Protein AF-A0A527FTQ4-F1 (afdb_monomer_lite)

Secondary structure (DSSP, 8-state):
-------S--PPTTSSS-HHHHHHHHHHHHHHHHTTPPP-HHHHHHHTT--SS-SHHHHHHHT-S--------TT-SPPP-

Radius of gyration: 13.32 Å; chains: 1; bounding box: 32×24×38 Å

Sequence (81 aa):
GQHHLVVEQSIPSHAGLGSGTQIALAVASALRTLHNLPLDIAGDASLLERGGRSGIGIASFEDGGVIVDAGKNDRGGTPPV

Foldseek 3Di:
DDDDDDDPDFDDPPPPQQRVLLVQLVVVVVVCVVVVHDRDLQVSCVVSVHQQFECCSSCCNVPNDDDDFPTHDPVRGRTDD

pLDDT: mean 93.17, std 5.35, range [73.19, 98.31]

Structure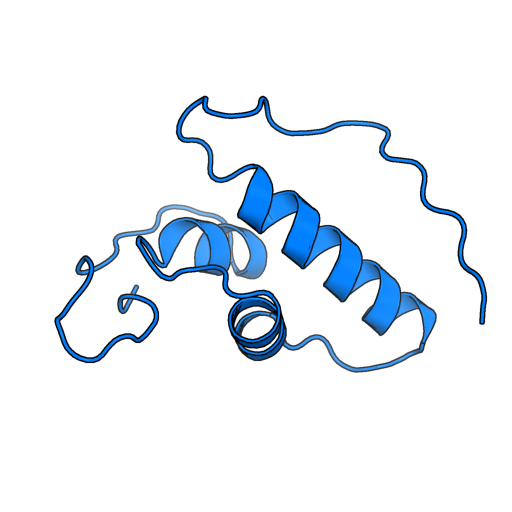 (mmCIF, N/CA/C/O backbone):
data_AF-A0A527FTQ4-F1
#
_entry.id   AF-A0A527FTQ4-F1
#
loop_
_atom_site.group_PDB
_atom_site.id
_atom_site.type_symb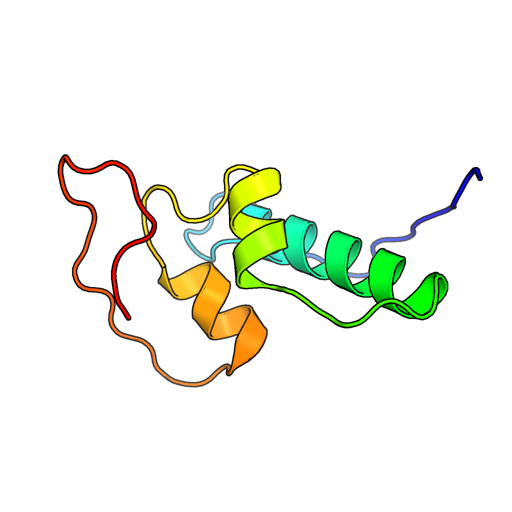ol
_atom_site.label_atom_id
_atom_site.label_alt_id
_atom_site.label_comp_id
_atom_site.label_asym_id
_atom_site.label_entity_id
_atom_site.label_seq_id
_atom_site.pdbx_PDB_ins_code
_atom_site.Cartn_x
_atom_site.Cartn_y
_atom_site.Cartn_z
_atom_site.occupancy
_atom_site.B_iso_or_equiv
_atom_site.auth_seq_id
_atom_site.auth_comp_id
_atom_site.auth_asym_id
_atom_site.auth_atom_id
_atom_site.pdbx_PDB_model_num
ATOM 1 N N . GLY A 1 1 ? -15.375 9.969 12.844 1.00 76.44 1 GLY A N 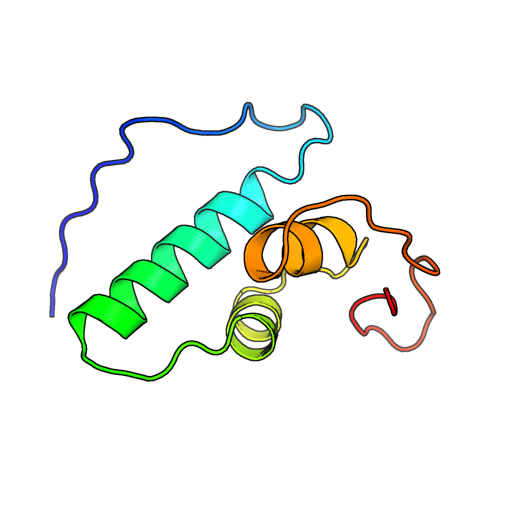1
ATOM 2 C CA . GLY A 1 1 ? -14.876 9.457 14.135 1.00 76.44 1 GLY A CA 1
ATOM 3 C C . GLY A 1 1 ? -13.417 9.826 14.275 1.00 76.44 1 GLY A C 1
ATOM 4 O O . GLY A 1 1 ? -12.766 10.004 13.253 1.00 76.44 1 GLY A O 1
ATOM 5 N N . GLN A 1 2 ? -12.918 9.985 15.498 1.00 88.19 2 GLN A N 1
ATOM 6 C CA . GLN A 1 2 ? -11.476 10.049 15.741 1.00 88.19 2 GLN A CA 1
ATOM 7 C C . GLN A 1 2 ? -10.980 8.631 16.027 1.00 88.19 2 GLN A C 1
ATOM 9 O O . GLN A 1 2 ? -11.625 7.904 16.780 1.00 88.19 2 GLN A O 1
ATOM 14 N N . HIS A 1 3 ? -9.860 8.249 15.423 1.00 94.50 3 HIS A N 1
ATOM 15 C CA . HIS A 1 3 ? -9.210 6.963 15.658 1.00 94.50 3 HIS A CA 1
ATOM 16 C C . HIS A 1 3 ? -7.803 7.210 16.190 1.00 94.50 3 HIS A C 1
ATOM 18 O O . HIS A 1 3 ? -7.141 8.165 15.784 1.00 94.50 3 HIS A O 1
ATOM 24 N N . HIS A 1 4 ? -7.355 6.345 17.094 1.00 95.38 4 HIS A N 1
ATOM 25 C CA . HIS A 1 4 ? -5.976 6.317 17.556 1.00 95.38 4 HIS A CA 1
ATOM 26 C C . HIS A 1 4 ? -5.246 5.169 16.859 1.00 95.38 4 HIS A C 1
ATOM 28 O O . HIS A 1 4 ? -5.766 4.056 16.803 1.00 95.38 4 HIS A O 1
ATOM 34 N N . LEU A 1 5 ? -4.059 5.451 16.327 1.00 94.62 5 LEU A N 1
ATOM 35 C CA . LEU A 1 5 ? -3.207 4.474 15.660 1.00 94.62 5 LEU A CA 1
ATOM 36 C C . LEU A 1 5 ? -1.858 4.430 16.373 1.00 94.62 5 LEU A C 1
ATOM 38 O O . LEU A 1 5 ? -1.228 5.469 16.574 1.00 94.62 5 LEU A O 1
ATOM 42 N N . VAL A 1 6 ? -1.406 3.221 16.690 1.00 96.56 6 VAL A N 1
ATOM 43 C CA . VAL A 1 6 ? -0.049 2.950 17.166 1.00 96.56 6 VAL A CA 1
ATOM 44 C C . VAL A 1 6 ? 0.652 2.120 16.101 1.00 96.56 6 VAL A C 1
ATOM 46 O O . VAL A 1 6 ? 0.131 1.096 15.667 1.00 96.56 6 VAL A O 1
ATOM 49 N N . VAL A 1 7 ? 1.826 2.571 15.665 1.00 95.44 7 VAL A N 1
ATOM 50 C CA . VAL A 1 7 ? 2.687 1.815 14.751 1.00 95.44 7 VAL A CA 1
ATOM 51 C C . VAL A 1 7 ? 3.752 1.128 15.593 1.00 95.44 7 VAL A C 1
ATOM 53 O O . VAL A 1 7 ? 4.684 1.781 16.055 1.00 95.44 7 VAL A O 1
ATOM 56 N N . GLU A 1 8 ? 3.603 -0.175 15.816 1.00 96.94 8 GLU A N 1
ATOM 57 C CA . GLU A 1 8 ? 4.575 -0.952 16.599 1.00 96.94 8 GLU A CA 1
ATOM 58 C C . GLU A 1 8 ? 5.879 -1.171 15.830 1.00 96.94 8 GLU A C 1
ATOM 60 O O . GLU A 1 8 ? 6.968 -1.134 16.401 1.00 96.94 8 GLU A O 1
ATOM 65 N N . GLN A 1 9 ? 5.767 -1.390 14.518 1.00 95.38 9 GLN A N 1
ATOM 66 C CA . GLN A 1 9 ? 6.889 -1.663 13.630 1.00 95.38 9 GLN A CA 1
ATOM 67 C C . GLN A 1 9 ? 6.645 -1.042 12.258 1.00 95.38 9 GLN A C 1
ATOM 69 O O . GLN A 1 9 ? 5.514 -0.973 11.774 1.00 95.38 9 GLN A O 1
ATOM 74 N N . SER A 1 10 ? 7.722 -0.602 11.614 1.00 94.19 10 SER A N 1
ATOM 75 C CA . SER A 1 10 ? 7.681 -0.073 10.256 1.00 94.19 10 SER A CA 1
ATOM 76 C C . SER A 1 10 ? 8.904 -0.498 9.457 1.00 94.19 10 SER A C 1
ATOM 78 O O . SER A 1 10 ? 9.998 -0.699 9.988 1.00 94.19 10 SER A O 1
ATOM 80 N N . ILE A 1 11 ? 8.710 -0.623 8.147 1.00 94.06 11 ILE A N 1
ATOM 81 C CA . ILE A 1 11 ? 9.808 -0.819 7.203 1.00 94.06 11 ILE A CA 1
ATOM 82 C C . ILE A 1 11 ? 10.653 0.468 7.178 1.00 94.06 11 ILE A C 1
ATOM 84 O O . ILE A 1 11 ? 10.072 1.553 7.065 1.00 94.06 11 ILE A O 1
ATOM 88 N N . PRO A 1 12 ? 11.999 0.383 7.215 1.00 94.31 12 PRO A N 1
ATOM 89 C CA . PRO A 1 12 ? 12.863 1.556 7.148 1.00 94.31 12 PRO A CA 1
ATOM 90 C C . PRO A 1 12 ? 12.545 2.472 5.960 1.00 94.31 12 PRO A C 1
ATOM 92 O O . PRO A 1 12 ? 12.374 2.035 4.815 1.00 94.31 12 PRO A O 1
ATOM 95 N N . SER A 1 13 ? 12.486 3.773 6.227 1.00 92.19 13 SER A N 1
ATOM 96 C CA . SER A 1 13 ? 12.285 4.793 5.198 1.00 92.19 13 SER A CA 1
ATOM 97 C C . SER A 1 13 ? 13.448 4.824 4.208 1.00 92.19 13 SER A C 1
ATOM 99 O O . SER A 1 13 ? 14.604 4.655 4.582 1.00 92.19 13 SER A O 1
ATOM 101 N N . HIS A 1 14 ? 13.135 5.069 2.933 1.00 87.88 14 HIS A N 1
ATOM 102 C CA . HIS A 1 14 ? 14.113 5.276 1.853 1.00 87.88 14 HIS A CA 1
ATOM 103 C C . HIS A 1 14 ? 15.108 4.127 1.598 1.00 87.88 14 HIS A C 1
ATOM 105 O O . HIS A 1 14 ? 16.083 4.320 0.882 1.00 87.88 14 HIS A O 1
ATOM 111 N N . ALA A 1 15 ? 14.832 2.914 2.084 1.00 90.81 15 ALA A N 1
ATOM 112 C CA . ALA A 1 15 ? 15.663 1.730 1.840 1.00 90.81 15 ALA A CA 1
ATOM 113 C C . ALA A 1 15 ? 15.336 0.988 0.523 1.00 90.81 15 ALA A C 1
ATOM 115 O O . ALA A 1 15 ? 15.788 -0.130 0.315 1.00 90.81 15 ALA A O 1
ATOM 116 N N . GLY A 1 16 ? 14.495 1.562 -0.347 1.00 86.62 16 GLY A N 1
ATOM 117 C CA . GLY A 1 16 ? 14.020 0.891 -1.568 1.00 86.62 16 GLY A CA 1
ATOM 118 C C . GLY A 1 16 ? 12.965 -0.200 -1.334 1.00 86.62 16 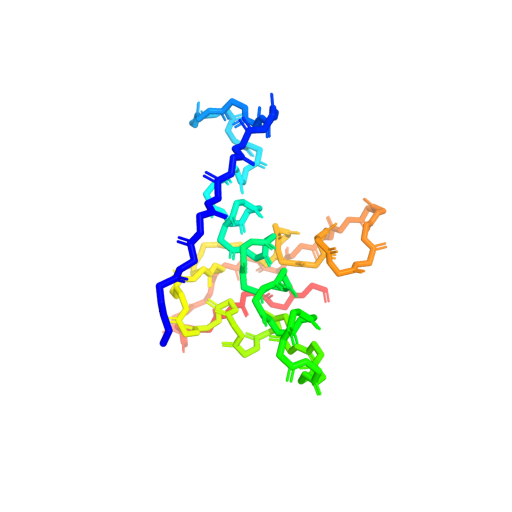GLY A C 1
ATOM 119 O O . GLY A 1 16 ? 12.569 -0.871 -2.275 1.00 86.62 16 GLY A O 1
ATOM 120 N N . LEU A 1 17 ? 12.465 -0.345 -0.103 1.00 88.19 17 LEU A N 1
ATOM 121 C CA . LEU A 1 17 ? 11.545 -1.416 0.309 1.00 88.19 17 LEU A CA 1
ATOM 122 C C . LEU A 1 17 ? 10.053 -1.027 0.267 1.00 88.19 17 LEU A C 1
ATOM 124 O O . LEU A 1 17 ? 9.215 -1.702 0.852 1.00 88.19 17 LEU A O 1
ATOM 128 N N . GLY A 1 18 ? 9.701 0.101 -0.357 1.00 91.38 18 GLY A N 1
ATOM 129 C CA . GLY A 1 18 ? 8.296 0.507 -0.504 1.00 91.38 18 GLY A CA 1
ATOM 130 C C . GLY A 1 18 ? 7.571 0.892 0.797 1.00 91.38 18 GLY A C 1
ATOM 131 O O . GLY A 1 18 ? 6.342 0.861 0.830 1.00 91.38 18 GLY A O 1
ATOM 132 N N . SER A 1 19 ? 8.288 1.298 1.853 1.00 94.44 19 SER A N 1
ATOM 133 C CA . SER A 1 19 ? 7.721 1.568 3.191 1.00 94.44 19 SER A CA 1
ATOM 134 C C . SER A 1 19 ? 6.531 2.534 3.207 1.00 94.44 19 SER A C 1
ATOM 136 O O . SER A 1 19 ? 5.555 2.297 3.915 1.00 94.44 19 SER A O 1
ATOM 138 N N . GLY A 1 20 ? 6.562 3.588 2.386 1.00 94.50 20 GLY A N 1
ATOM 139 C CA . GLY A 1 20 ? 5.447 4.532 2.270 1.00 94.50 20 GLY A CA 1
ATOM 140 C C . GLY A 1 20 ? 4.174 3.911 1.681 1.00 94.50 20 GLY A C 1
ATOM 141 O O . GLY A 1 20 ? 3.080 4.256 2.112 1.00 94.50 20 GLY A O 1
ATOM 142 N N . THR A 1 21 ? 4.300 2.988 0.723 1.00 95.81 21 THR A N 1
ATOM 143 C CA . THR A 1 21 ? 3.154 2.236 0.183 1.00 95.81 21 THR A CA 1
ATOM 144 C C . THR A 1 21 ? 2.610 1.271 1.232 1.00 95.81 21 THR A C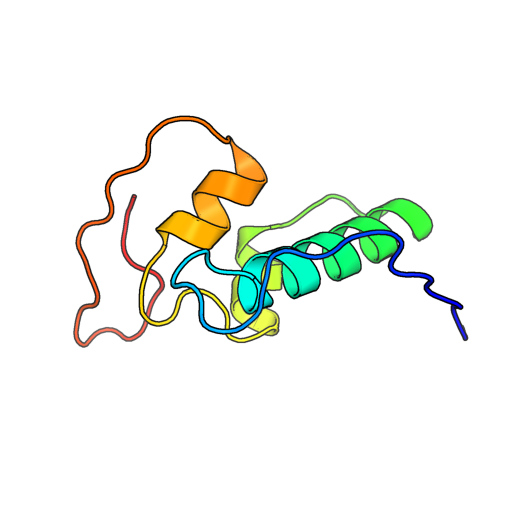 1
ATOM 146 O O . THR A 1 21 ? 1.406 1.219 1.444 1.00 95.81 21 THR A O 1
ATOM 149 N N . GLN A 1 22 ? 3.499 0.572 1.937 1.00 96.69 22 GLN A N 1
ATOM 150 C CA . GLN A 1 22 ? 3.135 -0.441 2.928 1.00 96.69 22 GLN A CA 1
ATOM 151 C C . GLN A 1 22 ? 2.383 0.158 4.125 1.00 96.69 22 GLN A C 1
ATOM 153 O O . GLN A 1 22 ? 1.310 -0.325 4.469 1.00 96.69 22 GLN A O 1
ATOM 158 N N . ILE A 1 23 ? 2.869 1.263 4.707 1.00 96.38 23 ILE A N 1
ATOM 159 C CA . ILE A 1 23 ? 2.142 1.962 5.784 1.00 96.38 23 ILE A CA 1
ATOM 160 C C . ILE A 1 23 ? 0.796 2.502 5.292 1.00 96.38 23 ILE A C 1
ATOM 162 O O . ILE A 1 23 ? -0.203 2.370 5.995 1.00 96.38 23 ILE A O 1
ATOM 166 N N . ALA A 1 24 ? 0.749 3.097 4.098 1.00 96.88 24 ALA A N 1
ATOM 167 C CA . ALA A 1 24 ? -0.484 3.664 3.558 1.00 96.88 24 ALA A CA 1
ATOM 168 C C . ALA A 1 24 ? -1.576 2.591 3.386 1.00 96.88 24 ALA A C 1
ATOM 170 O O . ALA A 1 24 ? -2.697 2.773 3.860 1.00 96.88 24 ALA A O 1
ATOM 171 N N . LEU A 1 25 ? -1.226 1.451 2.781 1.00 97.94 25 LEU A N 1
ATOM 172 C CA . LEU A 1 25 ? -2.146 0.332 2.568 1.00 97.94 25 LEU A CA 1
ATOM 173 C C . LEU A 1 25 ? -2.518 -0.388 3.867 1.00 97.94 25 LEU A C 1
ATOM 175 O O . LEU A 1 25 ? -3.678 -0.764 4.037 1.00 97.94 25 LEU A O 1
ATOM 179 N N . ALA A 1 26 ? -1.585 -0.520 4.814 1.00 97.88 26 ALA A N 1
ATOM 180 C CA . ALA A 1 26 ? -1.869 -1.094 6.127 1.00 97.88 26 ALA A CA 1
ATOM 181 C C . ALA A 1 26 ? -2.906 -0.261 6.894 1.00 97.88 26 ALA A C 1
ATOM 183 O O . ALA A 1 26 ? -3.873 -0.808 7.423 1.00 97.88 26 ALA A O 1
ATOM 184 N N . VAL A 1 27 ? -2.749 1.068 6.912 1.00 97.50 27 VAL A N 1
ATOM 185 C CA . VAL A 1 27 ? -3.690 1.971 7.592 1.00 97.50 27 VAL A CA 1
ATOM 186 C C . VAL A 1 27 ? -5.054 1.983 6.900 1.00 97.50 27 VAL A C 1
ATOM 188 O O . VAL A 1 27 ? -6.075 1.907 7.583 1.00 97.50 27 VAL A O 1
ATOM 191 N N . ALA A 1 28 ? -5.097 2.032 5.566 1.00 98.00 28 ALA A N 1
ATOM 192 C CA . ALA A 1 28 ? -6.354 1.982 4.817 1.00 98.00 28 ALA A CA 1
ATOM 193 C C . ALA A 1 28 ? -7.114 0.666 5.060 1.00 98.00 28 ALA A C 1
ATOM 195 O O . ALA A 1 28 ? -8.299 0.683 5.402 1.00 98.00 28 ALA A O 1
ATOM 196 N N . SER A 1 29 ? -6.404 -0.465 5.007 1.00 98.31 29 SER A N 1
ATOM 197 C CA . SER A 1 29 ? -6.964 -1.792 5.289 1.00 98.31 29 SER A CA 1
ATOM 198 C C . SER A 1 29 ? -7.470 -1.906 6.728 1.00 98.31 29 SER A C 1
ATOM 200 O O . SER A 1 29 ? -8.558 -2.440 6.957 1.00 98.31 29 SER A O 1
ATOM 202 N N . ALA A 1 30 ? -6.732 -1.359 7.700 1.00 97.62 30 ALA A N 1
ATOM 203 C CA . ALA A 1 30 ? -7.149 -1.332 9.100 1.00 97.62 30 ALA A CA 1
ATOM 204 C C . ALA A 1 30 ? -8.440 -0.523 9.296 1.00 97.62 30 ALA A C 1
ATOM 206 O O . ALA A 1 30 ? -9.346 -0.978 9.991 1.00 97.62 30 ALA A O 1
ATOM 207 N N . LEU A 1 31 ? -8.563 0.640 8.648 1.00 97.25 31 LEU A N 1
ATOM 208 C CA . LEU A 1 31 ? -9.771 1.467 8.718 1.00 97.25 31 LEU A CA 1
ATOM 209 C C . LEU A 1 31 ? -10.972 0.804 8.034 1.00 97.25 31 LEU A C 1
ATOM 211 O O . LEU A 1 31 ? -12.064 0.809 8.602 1.00 97.25 31 LEU A O 1
ATOM 215 N N . ARG A 1 32 ? -1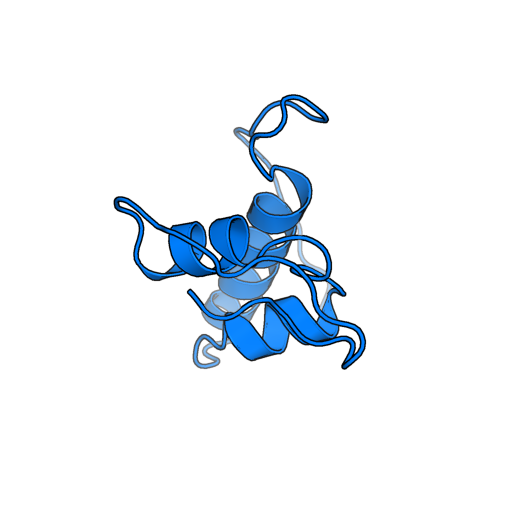0.789 0.195 6.854 1.00 97.81 32 ARG A N 1
ATOM 216 C CA . ARG A 1 32 ? -11.851 -0.575 6.183 1.00 97.81 32 ARG A CA 1
ATOM 217 C C . ARG A 1 32 ? -12.337 -1.719 7.064 1.00 97.81 32 ARG A C 1
ATOM 219 O O . ARG A 1 32 ? -13.537 -1.835 7.298 1.00 97.81 32 ARG A O 1
ATOM 226 N N . THR A 1 33 ? -11.404 -2.479 7.630 1.00 97.81 33 THR A N 1
ATOM 227 C CA . THR A 1 33 ? -11.702 -3.581 8.553 1.00 97.81 33 THR A CA 1
ATOM 228 C C . THR A 1 33 ? -12.461 -3.088 9.786 1.00 97.81 33 THR A C 1
ATOM 230 O O . THR A 1 33 ? -13.515 -3.627 10.111 1.00 97.81 33 THR A O 1
ATOM 233 N N . LEU A 1 34 ? -11.988 -2.017 10.437 1.00 97.50 34 LEU A N 1
ATOM 234 C CA . LEU A 1 34 ? -12.630 -1.422 11.616 1.00 97.50 34 LEU A CA 1
ATOM 235 C C . LEU A 1 34 ? -14.074 -0.972 11.339 1.00 97.50 34 LEU A C 1
ATOM 237 O O . LEU A 1 34 ? -14.931 -1.043 12.219 1.00 97.50 34 LEU A O 1
ATOM 241 N N . HIS A 1 35 ? -14.347 -0.513 10.118 1.00 97.12 35 HIS A N 1
ATOM 242 C CA . HIS A 1 35 ? -15.664 -0.047 9.690 1.00 97.12 35 HIS A CA 1
ATOM 243 C C . HIS A 1 35 ? -16.500 -1.105 8.955 1.00 97.12 35 HIS A C 1
ATOM 245 O O . HIS A 1 35 ? -17.567 -0.768 8.446 1.00 97.12 35 HIS A O 1
ATOM 251 N N . ASN A 1 36 ? -16.070 -2.372 8.934 1.00 98.06 36 ASN A N 1
ATOM 252 C CA . ASN A 1 36 ? -16.738 -3.472 8.225 1.00 98.06 36 ASN A CA 1
ATOM 253 C C . ASN A 1 36 ? -16.973 -3.189 6.727 1.00 98.06 36 ASN A C 1
ATOM 255 O O . ASN A 1 36 ? -18.007 -3.550 6.164 1.00 98.06 36 ASN A O 1
ATOM 259 N N . LEU A 1 37 ? -16.017 -2.524 6.080 1.00 98.12 37 LEU A N 1
ATOM 260 C CA . LEU A 1 37 ? -15.992 -2.305 4.637 1.00 98.12 37 LEU A CA 1
ATOM 261 C C . LEU A 1 37 ? -15.126 -3.379 3.960 1.00 98.12 37 LEU A C 1
ATOM 263 O O . LEU A 1 37 ? -14.129 -3.809 4.546 1.00 98.12 37 LEU A O 1
ATOM 267 N N . PRO A 1 38 ? -15.451 -3.797 2.724 1.00 98.31 38 PRO A N 1
ATOM 268 C CA . PRO A 1 38 ? -14.581 -4.687 1.963 1.00 98.31 38 PRO A CA 1
ATOM 269 C C . PRO A 1 38 ? -13.225 -4.021 1.698 1.00 98.31 38 PRO A C 1
ATOM 271 O O . PRO A 1 38 ? -13.156 -2.800 1.521 1.00 98.31 38 PRO A O 1
ATOM 274 N N . LEU A 1 39 ? -12.159 -4.822 1.645 1.00 98.19 39 LEU A N 1
ATOM 275 C CA . LEU A 1 39 ? -10.841 -4.364 1.200 1.00 98.19 39 LEU A CA 1
ATOM 276 C C . LEU A 1 39 ? -10.886 -3.974 -0.285 1.00 98.19 39 LEU A C 1
ATOM 278 O O . LEU A 1 39 ? -11.633 -4.560 -1.064 1.00 98.19 39 LEU A O 1
ATOM 282 N N . ASP A 1 40 ? -10.089 -2.978 -0.659 1.00 97.69 40 ASP A N 1
ATOM 283 C CA . ASP A 1 40 ? -9.931 -2.501 -2.038 1.00 97.69 40 ASP A CA 1
ATOM 284 C C . ASP A 1 40 ? -8.524 -1.910 -2.174 1.00 97.69 40 ASP A C 1
ATOM 286 O O . ASP A 1 40 ? -8.314 -0.698 -2.145 1.00 97.69 40 ASP A O 1
ATOM 290 N N . ILE A 1 41 ? -7.535 -2.803 -2.216 1.00 97.69 41 ILE A N 1
ATOM 291 C CA . ILE A 1 41 ? -6.116 -2.437 -2.147 1.00 97.69 41 ILE A CA 1
ATOM 292 C C . ILE A 1 41 ? -5.719 -1.562 -3.339 1.00 97.69 41 ILE A C 1
ATOM 294 O O . ILE A 1 41 ? -5.034 -0.553 -3.165 1.00 97.69 41 ILE A O 1
ATOM 298 N N . ALA A 1 42 ? -6.190 -1.905 -4.540 1.00 94.62 42 ALA A N 1
ATOM 299 C CA . ALA A 1 42 ? -5.934 -1.137 -5.753 1.00 94.62 42 ALA A CA 1
ATOM 300 C C . ALA A 1 42 ? -6.586 0.257 -5.711 1.00 94.62 42 ALA A C 1
ATOM 302 O O . ALA A 1 42 ? -5.932 1.251 -6.044 1.00 94.62 42 ALA A O 1
ATOM 303 N N . GLY A 1 43 ? -7.847 0.351 -5.275 1.00 96.62 43 GLY A N 1
ATOM 304 C CA . GLY A 1 43 ? -8.547 1.626 -5.131 1.00 96.62 43 GLY A CA 1
ATOM 305 C C . GLY A 1 43 ? -7.916 2.520 -4.068 1.00 96.62 43 GLY A C 1
ATOM 306 O O . GLY A 1 43 ? -7.665 3.699 -4.327 1.00 96.62 43 GLY A O 1
ATOM 307 N N . ASP A 1 44 ? -7.563 1.962 -2.909 1.00 98.00 44 ASP A N 1
ATOM 308 C CA . ASP A 1 44 ? -6.885 2.697 -1.838 1.00 98.00 44 ASP A CA 1
ATOM 309 C C . ASP A 1 44 ? -5.482 3.142 -2.263 1.00 98.00 44 ASP A C 1
ATOM 311 O O . ASP A 1 44 ? -5.093 4.281 -2.005 1.00 98.00 44 ASP A O 1
ATOM 315 N N . ALA A 1 45 ? -4.728 2.293 -2.970 1.00 96.44 45 ALA A N 1
ATOM 316 C CA . ALA A 1 45 ? -3.441 2.676 -3.540 1.00 96.44 45 ALA A CA 1
ATOM 317 C C . ALA A 1 45 ? -3.586 3.872 -4.486 1.00 96.44 45 ALA A C 1
ATOM 319 O O . ALA A 1 45 ? -2.810 4.822 -4.386 1.00 96.44 45 ALA A O 1
ATOM 320 N N . SER A 1 46 ? -4.591 3.848 -5.366 1.00 94.81 46 SER A N 1
ATOM 321 C CA . SER A 1 46 ? -4.877 4.952 -6.282 1.00 94.81 46 SER A CA 1
ATOM 322 C C . SER A 1 46 ? -5.257 6.227 -5.528 1.00 94.81 46 SER A C 1
ATOM 324 O O . SER A 1 46 ? -4.721 7.292 -5.824 1.00 94.81 46 SER A O 1
ATOM 326 N N . LEU A 1 47 ? -6.151 6.132 -4.539 1.00 96.69 47 LEU A N 1
ATOM 327 C CA . LEU A 1 47 ? -6.615 7.273 -3.743 1.00 96.69 47 LEU A CA 1
ATOM 328 C C . LEU A 1 47 ? -5.484 7.907 -2.924 1.00 96.69 47 LEU A C 1
ATOM 330 O O . LEU A 1 47 ? -5.439 9.122 -2.750 1.00 96.69 47 LEU A O 1
ATOM 334 N N . LEU A 1 48 ? -4.562 7.083 -2.428 1.00 96.69 48 LEU A N 1
ATOM 335 C CA . LEU A 1 48 ? -3.406 7.508 -1.641 1.00 96.69 48 LEU A CA 1
ATOM 336 C C . LEU A 1 48 ? -2.201 7.880 -2.520 1.00 96.69 48 LEU A C 1
ATOM 338 O O . LEU A 1 48 ? -1.115 8.132 -1.988 1.00 96.69 48 LEU A O 1
ATOM 342 N N . GLU A 1 49 ? -2.359 7.897 -3.847 1.00 94.94 49 GLU A N 1
ATOM 343 C CA . GLU A 1 49 ? -1.313 8.199 -4.834 1.00 94.94 49 GLU A CA 1
ATOM 344 C C . GLU A 1 49 ? -0.067 7.304 -4.685 1.00 94.94 49 GLU A C 1
ATOM 346 O O . GLU A 1 49 ? 1.086 7.739 -4.776 1.00 94.94 49 GLU A O 1
ATOM 351 N N . ARG A 1 50 ? -0.286 6.020 -4.395 1.00 94.75 50 ARG A N 1
ATOM 352 C CA . ARG A 1 50 ? 0.754 4.986 -4.371 1.00 94.75 50 ARG A CA 1
ATOM 353 C C . ARG A 1 50 ? 0.847 4.301 -5.737 1.00 94.75 50 ARG A C 1
ATOM 355 O O . ARG A 1 50 ? -0.072 4.344 -6.542 1.00 94.75 50 ARG A O 1
ATOM 362 N N . GLY A 1 51 ? 1.986 3.666 -6.011 1.00 91.31 51 GLY A N 1
ATOM 363 C CA . GLY A 1 51 ? 2.175 2.858 -7.226 1.00 91.31 51 GLY A CA 1
ATOM 364 C C . GLY A 1 51 ? 2.657 3.607 -8.473 1.00 91.31 51 GLY A C 1
ATOM 365 O O . GLY A 1 51 ? 3.037 2.977 -9.452 1.00 91.31 51 GLY A O 1
ATOM 366 N N . GLY A 1 52 ? 2.760 4.942 -8.439 1.00 86.88 52 GLY A N 1
ATOM 367 C CA . GLY A 1 52 ? 3.103 5.754 -9.622 1.00 86.88 52 GLY A CA 1
ATOM 368 C C . GLY A 1 52 ? 4.512 5.561 -10.212 1.00 86.88 52 GLY A C 1
ATOM 369 O O . GLY A 1 52 ? 4.831 6.156 -11.243 1.00 86.88 52 GLY A O 1
ATOM 370 N N . ARG A 1 53 ? 5.378 4.772 -9.560 1.00 85.50 53 ARG A N 1
ATOM 371 C CA . ARG A 1 53 ? 6.699 4.362 -10.081 1.00 85.50 53 ARG A CA 1
ATOM 372 C C . ARG A 1 53 ? 6.811 2.856 -10.324 1.00 85.50 53 ARG A C 1
ATOM 374 O O . ARG A 1 53 ? 7.575 2.466 -11.195 1.00 85.50 53 ARG A O 1
ATOM 381 N N . SER A 1 54 ? 6.112 2.048 -9.532 1.00 90.38 54 SER A N 1
ATOM 382 C CA . SER A 1 54 ? 6.217 0.587 -9.498 1.00 90.38 54 SER A CA 1
ATOM 383 C C . SER A 1 54 ? 4.960 0.000 -8.858 1.00 90.38 54 SER A C 1
ATOM 385 O O . SER A 1 54 ? 4.487 0.534 -7.850 1.00 90.38 54 SER A O 1
ATOM 387 N N . GLY A 1 55 ? 4.448 -1.091 -9.430 1.00 93.06 55 GLY A N 1
ATOM 388 C CA . GLY A 1 55 ? 3.307 -1.848 -8.900 1.00 93.06 55 GLY A CA 1
ATOM 389 C C . GLY A 1 55 ? 3.695 -2.854 -7.814 1.00 93.06 55 GLY A C 1
ATOM 390 O O . GLY A 1 55 ? 2.836 -3.286 -7.047 1.00 93.06 55 GLY A O 1
ATOM 391 N N . ILE A 1 56 ? 4.993 -3.160 -7.684 1.00 94.44 56 ILE A N 1
ATOM 392 C CA . ILE A 1 56 ? 5.522 -4.208 -6.797 1.00 94.44 56 ILE A CA 1
ATOM 393 C C . ILE A 1 56 ? 5.033 -4.033 -5.362 1.00 94.44 56 ILE A C 1
ATOM 395 O O . ILE A 1 56 ? 4.553 -4.983 -4.761 1.00 94.44 56 ILE A O 1
ATOM 399 N N . GLY A 1 57 ? 5.109 -2.817 -4.814 1.00 94.50 57 GLY A N 1
ATOM 400 C CA . GLY A 1 57 ? 4.735 -2.575 -3.419 1.00 94.50 57 GLY A CA 1
ATOM 401 C C . GLY A 1 57 ? 3.239 -2.726 -3.123 1.00 94.50 57 GLY A C 1
ATOM 402 O O . GLY A 1 57 ? 2.886 -2.875 -1.958 1.00 94.50 57 GLY A O 1
ATOM 403 N N . ILE A 1 58 ? 2.379 -2.647 -4.144 1.00 96.12 58 ILE A N 1
ATOM 404 C CA . ILE A 1 58 ? 0.930 -2.862 -4.020 1.00 96.12 58 ILE A CA 1
ATOM 405 C C . ILE A 1 58 ? 0.651 -4.362 -4.110 1.00 96.12 58 ILE A C 1
ATOM 407 O O . ILE A 1 58 ? 0.081 -4.928 -3.184 1.00 96.12 58 ILE A O 1
ATOM 411 N N . ALA A 1 59 ? 1.155 -5.018 -5.157 1.00 95.56 59 ALA A N 1
ATOM 412 C CA . ALA A 1 59 ? 1.000 -6.458 -5.348 1.00 95.56 59 ALA A CA 1
ATOM 413 C C . ALA A 1 59 ? 1.604 -7.269 -4.188 1.00 95.56 59 ALA A C 1
ATOM 415 O O . ALA A 1 59 ? 1.030 -8.255 -3.745 1.00 95.56 59 ALA A O 1
ATOM 416 N N . SER A 1 60 ? 2.726 -6.818 -3.616 1.00 95.50 60 SER A N 1
ATOM 417 C CA . SER A 1 60 ? 3.356 -7.506 -2.485 1.00 95.50 60 SER A CA 1
ATOM 418 C C . SER A 1 60 ? 2.571 -7.353 -1.189 1.00 95.50 60 SER A C 1
ATOM 420 O O . SER A 1 60 ? 2.752 -8.160 -0.284 1.00 95.50 60 SER A O 1
ATOM 422 N N . PHE A 1 61 ? 1.755 -6.302 -1.066 1.00 96.38 61 PHE A N 1
ATOM 423 C CA . PHE A 1 61 ? 0.840 -6.139 0.061 1.00 96.38 61 PHE A CA 1
ATOM 424 C C . PHE A 1 61 ? -0.362 -7.079 -0.067 1.00 96.38 61 PHE A C 1
ATOM 426 O O . PHE A 1 61 ? -0.801 -7.639 0.931 1.00 96.38 61 PHE A O 1
ATOM 433 N N . GLU A 1 62 ? -0.885 -7.229 -1.284 1.00 95.81 62 GLU A N 1
ATOM 434 C CA . GLU A 1 62 ? -2.079 -8.025 -1.569 1.00 95.81 62 GLU A CA 1
ATOM 435 C C . GLU A 1 62 ? -1.791 -9.533 -1.552 1.00 95.81 62 GLU A C 1
ATOM 437 O O . GLU A 1 62 ? -2.422 -10.267 -0.795 1.00 95.81 62 GLU A O 1
ATOM 442 N N . ASP A 1 63 ? -0.783 -9.974 -2.308 1.00 94.50 63 ASP A N 1
ATOM 443 C CA . ASP A 1 63 ? -0.545 -11.397 -2.583 1.00 94.50 63 ASP A CA 1
ATOM 444 C C . ASP A 1 63 ? 0.786 -11.925 -2.018 1.00 94.50 63 ASP A C 1
ATOM 446 O O . ASP A 1 63 ? 0.997 -13.135 -1.894 1.00 94.50 63 ASP A O 1
ATOM 450 N N . GLY A 1 64 ? 1.710 -11.030 -1.656 1.00 94.06 64 GLY A N 1
ATOM 451 C CA . GLY A 1 64 ? 3.070 -11.399 -1.263 1.00 94.06 64 GLY A CA 1
ATOM 452 C C . GLY A 1 64 ? 3.864 -12.064 -2.400 1.00 94.06 64 GLY A C 1
ATOM 453 O O . GLY A 1 64 ? 3.633 -11.822 -3.582 1.00 94.06 64 GLY A O 1
ATOM 454 N N . GLY A 1 65 ? 4.847 -12.897 -2.047 1.00 96.06 65 GLY A N 1
ATOM 455 C CA . GLY A 1 65 ? 5.600 -13.698 -3.020 1.00 96.06 65 GLY A CA 1
ATOM 456 C C . GLY A 1 65 ? 6.650 -12.928 -3.835 1.00 96.06 65 GLY A C 1
ATOM 457 O O . GLY A 1 65 ? 7.308 -12.016 -3.333 1.00 96.06 65 GLY A O 1
ATOM 458 N N . VAL A 1 66 ? 6.859 -13.368 -5.081 1.00 95.75 66 VAL A N 1
ATOM 459 C CA . VAL A 1 66 ? 7.819 -12.789 -6.037 1.00 95.75 66 VAL A CA 1
ATOM 460 C C . VAL A 1 66 ? 7.041 -12.107 -7.153 1.00 95.75 66 VAL A C 1
ATOM 462 O O . VAL A 1 66 ? 6.222 -12.745 -7.806 1.00 95.75 66 VAL A O 1
ATOM 465 N N . ILE A 1 67 ? 7.323 -10.825 -7.378 1.00 95.06 67 ILE A N 1
ATOM 466 C CA . ILE A 1 67 ? 6.569 -9.966 -8.295 1.00 95.06 67 ILE A CA 1
ATOM 467 C C . ILE A 1 67 ? 7.522 -9.333 -9.300 1.00 95.06 67 ILE A C 1
ATOM 469 O O . ILE A 1 67 ? 8.634 -8.929 -8.950 1.00 95.06 67 ILE A O 1
ATOM 473 N N . VAL A 1 68 ? 7.064 -9.215 -10.542 1.00 94.00 68 VAL A N 1
ATOM 474 C CA . VAL A 1 68 ? 7.764 -8.531 -11.628 1.00 94.00 68 VAL A CA 1
ATOM 475 C C . VAL A 1 68 ? 6.806 -7.500 -12.198 1.00 94.00 68 VAL A C 1
ATOM 477 O O . VAL A 1 68 ? 5.723 -7.873 -12.613 1.00 94.00 68 VAL A O 1
ATOM 480 N N . ASP A 1 69 ? 7.187 -6.222 -12.232 1.00 92.38 69 ASP A N 1
ATOM 481 C CA . ASP A 1 69 ? 6.381 -5.201 -12.907 1.00 92.38 69 ASP A CA 1
ATOM 482 C C . ASP A 1 69 ? 6.983 -4.792 -14.257 1.00 92.38 69 ASP A C 1
ATOM 484 O O . ASP A 1 69 ? 8.186 -4.914 -14.496 1.00 92.38 69 ASP A O 1
ATOM 488 N N . ALA A 1 70 ? 6.129 -4.314 -15.163 1.00 91.88 70 ALA A N 1
ATOM 489 C CA . ALA A 1 70 ? 6.530 -3.864 -16.497 1.00 91.88 70 ALA A CA 1
ATOM 490 C C . ALA A 1 70 ? 7.083 -2.422 -16.525 1.00 91.88 70 ALA A C 1
ATOM 492 O O . ALA A 1 70 ? 7.276 -1.852 -17.602 1.00 91.88 70 ALA A O 1
ATOM 493 N N . GLY A 1 71 ? 7.321 -1.811 -15.362 1.00 87.75 71 GLY A N 1
ATOM 494 C CA . GLY A 1 71 ? 7.753 -0.426 -15.241 1.00 87.75 71 GLY A CA 1
ATOM 495 C C . GLY A 1 71 ? 6.691 0.620 -15.611 1.00 87.75 71 GLY A C 1
ATOM 496 O O . GLY A 1 71 ? 5.591 0.342 -16.096 1.00 87.75 71 GLY A O 1
ATOM 497 N N . LYS A 1 72 ? 7.025 1.884 -15.340 1.00 86.50 72 LYS A N 1
ATOM 498 C CA . LYS A 1 72 ? 6.154 3.034 -15.610 1.00 86.50 72 LYS A CA 1
ATOM 499 C C . LYS A 1 72 ? 6.044 3.308 -17.114 1.00 86.50 72 LYS A C 1
ATOM 501 O O . LYS A 1 72 ? 7.049 3.322 -17.816 1.00 86.50 72 LYS A O 1
ATOM 506 N N . ASN A 1 73 ? 4.834 3.626 -17.576 1.00 82.38 73 ASN A N 1
ATOM 507 C CA . ASN A 1 73 ? 4.582 4.170 -18.912 1.00 82.38 73 ASN A CA 1
ATOM 508 C C . ASN A 1 73 ? 4.000 5.596 -18.841 1.00 82.38 73 ASN A C 1
ATOM 510 O O . ASN A 1 73 ? 3.603 6.077 -17.776 1.00 82.38 73 ASN A O 1
ATOM 514 N N . ASP A 1 74 ? 3.902 6.256 -19.995 1.00 83.62 74 ASP A N 1
ATOM 515 C CA . ASP A 1 74 ? 3.415 7.641 -20.103 1.00 83.62 74 ASP A CA 1
ATOM 516 C C . ASP A 1 74 ? 1.907 7.794 -19.837 1.00 83.62 74 ASP A C 1
ATOM 518 O O . ASP A 1 74 ? 1.399 8.910 -19.763 1.00 83.62 74 ASP A O 1
ATOM 522 N N . ARG A 1 75 ? 1.168 6.688 -19.661 1.00 77.44 75 ARG A N 1
ATOM 523 C CA . ARG A 1 75 ? -0.286 6.699 -19.420 1.00 77.44 75 ARG A CA 1
ATOM 524 C C . ARG A 1 75 ? -0.662 6.934 -17.954 1.00 77.44 75 ARG A C 1
ATOM 526 O O . ARG A 1 75 ? -1.845 7.019 -17.649 1.00 77.44 75 ARG A O 1
ATOM 533 N N . GLY A 1 76 ? 0.320 7.051 -17.056 1.00 73.19 76 GLY A N 1
ATOM 534 C CA . GLY A 1 76 ? 0.116 7.553 -15.691 1.00 73.19 76 GLY A CA 1
ATOM 535 C C . GLY A 1 76 ? -0.534 6.587 -14.692 1.00 73.19 76 GLY A C 1
ATOM 536 O O . GLY A 1 76 ? -0.839 7.009 -13.583 1.00 73.19 76 GLY A O 1
ATOM 537 N N . GLY A 1 77 ? -0.722 5.313 -15.049 1.00 81.56 77 GLY A N 1
ATOM 538 C CA . GLY A 1 77 ? -1.252 4.280 -14.151 1.00 81.56 77 GLY A CA 1
ATOM 539 C C . GLY A 1 77 ? -0.167 3.489 -13.415 1.00 81.56 77 GLY A C 1
ATOM 540 O O . GLY A 1 77 ? 1.014 3.550 -13.768 1.00 81.56 77 GLY A O 1
ATOM 541 N N . THR A 1 78 ? -0.585 2.709 -12.415 1.00 85.62 78 THR A N 1
ATOM 542 C CA . THR A 1 78 ? 0.272 1.695 -11.787 1.00 85.62 78 THR A CA 1
ATOM 543 C C . THR A 1 78 ? 0.774 0.713 -12.855 1.00 85.62 78 THR A C 1
ATOM 545 O O . THR A 1 78 ? -0.032 0.243 -13.665 1.00 85.62 78 THR A O 1
ATOM 548 N N . PRO A 1 79 ? 2.082 0.406 -12.893 1.00 88.25 79 PRO A N 1
ATOM 549 C CA . PRO A 1 79 ? 2.627 -0.607 -13.789 1.00 88.25 79 PRO A CA 1
ATOM 550 C C . PRO A 1 79 ? 1.906 -1.957 -13.656 1.00 88.25 79 PRO A C 1
ATOM 552 O O . PRO A 1 79 ? 1.657 -2.378 -12.525 1.00 88.25 79 PRO A O 1
ATOM 555 N N . PRO A 1 80 ? 1.601 -2.649 -14.770 1.00 86.94 80 PRO A N 1
ATOM 556 C CA . PRO A 1 80 ? 1.151 -4.037 -14.727 1.00 86.94 80 PRO A CA 1
ATOM 557 C C . PRO A 1 80 ? 2.188 -4.927 -14.032 1.00 86.94 80 PRO A C 1
ATOM 559 O O . PRO A 1 80 ? 3.388 -4.750 -14.269 1.00 86.94 80 PRO A O 1
ATOM 562 N N . VAL A 1 81 ? 1.702 -5.855 -13.207 1.00 90.06 81 VAL A N 1
ATOM 563 C CA . VAL A 1 81 ? 2.459 -6.896 -12.489 1.00 90.06 81 VAL A CA 1
ATOM 564 C C . VAL A 1 81 ? 2.114 -8.284 -13.015 1.00 90.06 81 VAL A C 1
ATOM 566 O O . VAL A 1 81 ? 1.006 -8.423 -13.584 1.00 90.06 81 VAL A O 1
#